Protein AF-A0A1L9VKE7-F1 (afdb_monomer_lite)

pLDDT: mean 91.65, std 8.26, range [43.12, 98.62]

Secondary structure (DSSP, 8-state):
-BHHHHHHHHHHTSPPPPP--S--TT-SSEEE-SSTT-S---TTB-EEEEE--HHHHHHSEEEE--SB-TT--B-TT-HHHHHHHHHHTT-S-GGGEEEEEEETTEEEEEEEEE-GGGSGGGT--S--EEEEESSSGGGTT-S----GGG-TTEESPPPPP----

InterPro domains:
  IPR045564 Protein of unknown function DUF5910 [PF19287] (24-157)

Sequence (165 aa):
MNSAQAKEWKSAGTVVPGKKIGQRQLGEGQYTTPGIGQWPGPMDRQFCAISANANAWNQAEKAWIPAADTSGNKLWENPINMDMYIKKLGFKDPEKVARMSVIKGMEDTLQMVIPDAFTKKGGGNLDLKFECHPNVEDFNGNTPEVDYYSWKGVKGEPIHPNTDC

Radius of gyration: 15.5 Å; chains: 1; bounding box: 42×32×39 Å

Foldseek 3Di:
DAPVLVVVCVVVQFRAWDDDDAQAFLDTADKDFLAWPLDDDDPRDKTKDKAWDPVLVLPFAEEEDDCADPVRHGQTSDPVRVVVVVVVLVDDDSLRYWYKAADVVQLQTIMIGDHNCCIVVVVRDGRMHMDIDPDSCVCVCVRDRHDPVPRPNYTDDDRHRDPPD

Organism: NCBI:txid1160497

Structure (mmCIF, N/CA/C/O backbone):
data_AF-A0A1L9VKE7-F1
#
_entry.id   AF-A0A1L9VKE7-F1
#
loop_
_atom_site.group_PDB
_atom_site.id
_atom_site.type_symbol
_atom_site.label_atom_id
_atom_site.label_alt_id
_atom_site.label_comp_id
_atom_site.label_asym_id
_atom_site.label_entity_id
_atom_site.label_seq_id
_atom_site.pdbx_PDB_ins_code
_atom_site.Cartn_x
_atom_site.Cartn_y
_atom_site.Cartn_z
_atom_site.occupancy
_atom_site.B_iso_or_equiv
_atom_site.auth_seq_id
_atom_site.auth_comp_id
_atom_site.auth_asym_id
_atom_site.auth_atom_id
_atom_site.pdbx_PDB_model_num
ATOM 1 N N . MET A 1 1 ? 5.469 3.761 -11.943 1.00 84.50 1 MET A N 1
ATOM 2 C CA . MET A 1 1 ? 6.454 4.484 -11.093 1.00 84.50 1 MET A CA 1
ATOM 3 C C . MET A 1 1 ? 7.424 5.257 -11.985 1.00 84.50 1 MET A C 1
ATOM 5 O O . MET A 1 1 ? 7.610 4.801 -13.096 1.00 84.50 1 MET A O 1
ATOM 9 N N . ASN A 1 2 ? 8.035 6.380 -11.582 1.00 86.25 2 ASN A N 1
ATOM 10 C CA . ASN A 1 2 ? 9.053 7.050 -12.421 1.00 86.25 2 ASN A CA 1
ATOM 11 C C . ASN A 1 2 ? 10.437 6.375 -12.330 1.00 86.25 2 ASN A C 1
ATOM 13 O O . ASN A 1 2 ? 10.709 5.598 -11.408 1.00 86.25 2 ASN A O 1
ATOM 17 N N . SER A 1 3 ? 11.329 6.686 -13.273 1.00 87.75 3 SER A N 1
ATOM 18 C CA . SER A 1 3 ? 12.651 6.050 -13.354 1.00 87.75 3 SER A CA 1
ATOM 19 C C . SER A 1 3 ? 13.565 6.387 -12.170 1.00 87.75 3 SER A C 1
ATOM 21 O O . SER A 1 3 ? 14.391 5.565 -11.770 1.00 87.75 3 SER A O 1
ATOM 23 N N . ALA A 1 4 ? 13.426 7.576 -11.578 1.00 89.25 4 ALA A N 1
ATOM 24 C CA . ALA A 1 4 ? 14.217 7.979 -10.415 1.00 89.25 4 ALA A CA 1
ATOM 25 C C . ALA A 1 4 ? 13.901 7.114 -9.184 1.00 89.25 4 ALA A C 1
ATOM 27 O O . ALA A 1 4 ? 14.810 6.582 -8.552 1.00 89.25 4 ALA A O 1
ATOM 28 N N . GLN A 1 5 ? 12.618 6.897 -8.893 1.00 88.38 5 GLN A N 1
ATOM 29 C CA . GLN A 1 5 ? 12.186 6.061 -7.776 1.00 88.38 5 GLN A CA 1
ATOM 30 C C . GLN A 1 5 ? 12.568 4.585 -7.986 1.00 88.38 5 GLN A C 1
ATOM 32 O O . GLN A 1 5 ? 12.994 3.922 -7.043 1.00 88.38 5 GLN A O 1
ATOM 37 N N . ALA A 1 6 ? 12.530 4.082 -9.227 1.00 90.31 6 ALA A N 1
ATOM 38 C CA . ALA A 1 6 ? 13.033 2.741 -9.544 1.00 90.31 6 ALA A CA 1
ATOM 39 C C . ALA A 1 6 ? 14.530 2.587 -9.223 1.00 90.31 6 ALA A C 1
ATOM 41 O O . ALA A 1 6 ? 14.956 1.560 -8.695 1.00 90.31 6 ALA A O 1
ATOM 42 N N . LYS A 1 7 ? 15.340 3.613 -9.519 1.00 92.31 7 LYS A N 1
ATOM 43 C CA . LYS A 1 7 ? 16.771 3.633 -9.175 1.00 92.31 7 LYS A CA 1
ATOM 44 C C . LYS A 1 7 ? 16.993 3.680 -7.663 1.00 92.31 7 LYS A C 1
ATOM 46 O O . LYS A 1 7 ? 17.899 3.009 -7.177 1.00 92.31 7 LYS A O 1
ATOM 51 N N . GLU A 1 8 ? 16.162 4.419 -6.926 1.00 92.88 8 GLU A N 1
ATOM 52 C CA . GLU A 1 8 ? 16.200 4.441 -5.457 1.00 92.88 8 GLU A CA 1
ATOM 53 C C . GLU A 1 8 ? 15.961 3.032 -4.877 1.00 92.88 8 GLU A C 1
ATOM 55 O O . GLU A 1 8 ? 16.736 2.588 -4.029 1.00 92.88 8 GLU A O 1
ATOM 60 N N . TRP A 1 9 ? 14.968 2.288 -5.383 1.00 93.94 9 TRP A N 1
ATOM 61 C CA . TRP A 1 9 ? 14.714 0.898 -4.968 1.00 93.94 9 TRP A CA 1
ATOM 62 C C . TRP A 1 9 ? 15.889 -0.030 -5.297 1.00 93.94 9 TRP A C 1
ATOM 64 O O . TRP A 1 9 ? 16.330 -0.794 -4.439 1.00 93.94 9 TRP A O 1
ATOM 74 N N . LYS A 1 10 ? 16.447 0.072 -6.515 1.00 93.69 10 LYS A N 1
ATOM 75 C CA . LYS A 1 10 ? 17.638 -0.691 -6.944 1.00 93.69 10 LYS A CA 1
ATOM 76 C C . LYS A 1 10 ? 18.838 -0.446 -6.032 1.00 93.69 10 LYS A C 1
ATOM 78 O O . LYS A 1 10 ? 19.473 -1.404 -5.613 1.00 93.69 10 LYS A O 1
ATOM 83 N N . SER A 1 11 ? 19.102 0.810 -5.679 1.00 93.69 11 SER A N 1
ATOM 84 C CA . SER A 1 11 ? 20.188 1.177 -4.763 1.00 93.69 11 SER A CA 1
ATOM 85 C C . SER A 1 11 ? 19.969 0.631 -3.345 1.00 93.69 11 SER A C 1
ATOM 87 O O . SER A 1 11 ? 20.901 0.150 -2.707 1.00 93.69 11 SER A O 1
ATOM 89 N N . ALA A 1 12 ? 18.725 0.652 -2.857 1.00 92.31 12 ALA A N 1
ATOM 90 C CA . ALA A 1 12 ? 18.379 0.142 -1.532 1.00 92.31 12 ALA A CA 1
ATOM 91 C C . ALA A 1 12 ? 18.285 -1.394 -1.455 1.00 92.31 12 ALA A C 1
ATOM 93 O O . ALA A 1 12 ? 18.259 -1.948 -0.354 1.00 92.31 12 ALA A O 1
ATOM 94 N N . GLY A 1 13 ? 18.176 -2.081 -2.597 1.00 93.12 13 GLY A N 1
ATOM 95 C CA . GLY A 1 13 ? 17.945 -3.526 -2.675 1.00 93.12 13 GLY A CA 1
ATOM 96 C C . GLY A 1 13 ? 16.571 -3.973 -2.155 1.00 93.12 13 GLY A C 1
ATOM 97 O O . GLY A 1 13 ? 16.356 -5.160 -1.936 1.00 93.12 13 GLY A O 1
ATOM 98 N N . THR A 1 14 ? 15.645 -3.041 -1.917 1.00 93.81 14 THR A N 1
ATOM 99 C CA . THR A 1 14 ? 14.281 -3.308 -1.437 1.00 93.81 14 THR A CA 1
ATOM 100 C C . THR A 1 14 ? 13.360 -2.130 -1.766 1.00 93.81 14 THR A C 1
ATOM 102 O O . THR A 1 14 ? 13.819 -1.049 -2.144 1.00 93.81 14 THR A O 1
ATOM 105 N N . VAL A 1 15 ? 12.053 -2.331 -1.606 1.00 92.44 15 VAL A N 1
ATOM 106 C CA . VAL A 1 15 ? 11.048 -1.269 -1.706 1.00 92.44 15 VAL A CA 1
ATOM 107 C C . VAL A 1 15 ? 11.294 -0.234 -0.604 1.00 92.44 15 VAL A C 1
ATOM 109 O O . VAL A 1 15 ? 11.313 -0.563 0.584 1.00 92.44 15 VAL A O 1
ATOM 112 N N . VAL A 1 16 ? 11.481 1.029 -0.990 1.00 90.69 16 VAL A N 1
ATOM 113 C CA . VAL A 1 16 ? 11.674 2.143 -0.042 1.00 90.69 16 VAL A CA 1
ATOM 114 C C . VAL A 1 16 ? 10.353 2.873 0.220 1.00 90.69 16 VAL A C 1
ATOM 116 O O . VAL A 1 16 ? 9.438 2.750 -0.594 1.00 90.69 16 VAL A O 1
ATOM 119 N N . PRO A 1 17 ? 10.234 3.649 1.312 1.00 85.62 17 PRO A N 1
ATOM 120 C CA . PRO A 1 17 ? 9.075 4.500 1.577 1.00 85.62 17 PRO A CA 1
ATOM 121 C C . PRO A 1 17 ? 8.640 5.381 0.402 1.00 85.62 17 PRO A C 1
ATOM 123 O O . PRO A 1 17 ? 9.462 5.805 -0.416 1.00 85.62 17 PRO A O 1
ATOM 126 N N . GLY A 1 18 ? 7.343 5.667 0.325 1.00 77.38 18 GLY A N 1
ATOM 127 C CA . GLY A 1 18 ? 6.787 6.585 -0.666 1.00 77.38 18 GLY A CA 1
ATOM 128 C C . GLY A 1 18 ? 7.320 8.008 -0.486 1.00 77.38 18 GLY A C 1
ATOM 129 O O . GLY A 1 18 ? 7.573 8.461 0.629 1.00 77.38 18 GLY A O 1
ATOM 130 N N . LYS A 1 19 ? 7.468 8.767 -1.582 1.00 75.44 19 LYS A N 1
ATOM 131 C CA . LYS A 1 19 ? 7.679 10.221 -1.460 1.00 75.44 19 LYS A CA 1
ATOM 132 C C . LYS A 1 19 ? 6.419 10.836 -0.860 1.00 75.44 19 LYS A C 1
ATOM 134 O O . LYS A 1 19 ? 5.359 10.649 -1.442 1.00 75.44 19 LYS A O 1
ATOM 139 N N . LYS A 1 20 ? 6.522 11.584 0.236 1.00 70.38 20 LYS A N 1
ATOM 140 C CA . LYS A 1 20 ? 5.379 12.290 0.835 1.00 70.38 20 LYS A CA 1
ATOM 141 C C . LYS A 1 20 ? 5.001 13.473 -0.054 1.00 70.38 20 LYS A C 1
ATOM 143 O O . LYS A 1 20 ? 5.703 14.482 -0.065 1.00 70.38 20 LYS A O 1
ATOM 148 N N . ILE A 1 21 ? 3.958 13.321 -0.866 1.00 59.53 21 ILE A N 1
ATOM 149 C CA . ILE A 1 21 ? 3.490 14.360 -1.794 1.00 59.53 21 ILE A CA 1
ATOM 150 C C . ILE A 1 21 ? 2.002 14.573 -1.540 1.00 59.53 21 ILE A C 1
ATOM 152 O O . ILE A 1 21 ? 1.185 13.774 -1.994 1.00 59.53 21 ILE A O 1
ATOM 156 N N . GLY A 1 22 ? 1.675 15.664 -0.841 1.00 61.28 22 GLY A N 1
ATOM 157 C CA . GLY A 1 22 ? 0.299 16.091 -0.586 1.00 61.28 22 GLY A CA 1
ATOM 158 C C . GLY A 1 22 ? -0.553 15.063 0.164 1.00 61.28 22 GLY A C 1
ATOM 159 O O . GLY A 1 22 ? -0.050 14.101 0.736 1.00 61.28 22 GLY A O 1
ATOM 160 N N . GLN A 1 23 ? -1.868 15.280 0.166 1.00 66.81 23 GLN A N 1
ATOM 161 C CA . GLN A 1 23 ? -2.810 14.293 0.685 1.00 66.81 23 GLN A CA 1
ATOM 162 C C . GLN A 1 23 ? -3.079 13.233 -0.378 1.00 66.81 23 GLN A C 1
ATOM 164 O O . GLN A 1 23 ? -3.560 13.538 -1.467 1.00 66.81 23 GLN A O 1
ATOM 169 N N . ARG A 1 24 ? -2.761 11.981 -0.052 1.00 86.62 24 ARG A N 1
ATOM 170 C CA . ARG A 1 24 ? -3.035 10.824 -0.905 1.00 86.62 24 ARG A CA 1
ATOM 171 C C . ARG A 1 24 ? -4.304 10.115 -0.467 1.00 86.62 24 ARG A C 1
ATOM 173 O O . ARG A 1 24 ? -4.629 10.103 0.721 1.00 86.62 24 ARG A O 1
ATOM 180 N N . GLN A 1 25 ? -4.985 9.483 -1.421 1.00 94.12 25 GLN A N 1
ATOM 181 C CA . GLN A 1 25 ? -6.299 8.876 -1.212 1.00 94.12 25 GLN A CA 1
ATOM 182 C C . GLN A 1 25 ? -6.345 7.940 0.002 1.00 94.12 25 GLN A C 1
ATOM 184 O O . GLN A 1 25 ? -7.239 8.079 0.831 1.00 94.12 25 GLN A O 1
ATOM 189 N N . LEU A 1 26 ? -5.368 7.040 0.138 1.00 95.69 26 LEU A N 1
ATOM 190 C CA . LEU A 1 26 ? -5.299 6.021 1.191 1.00 95.69 26 LEU A CA 1
ATOM 191 C C . LEU A 1 26 ? -4.169 6.284 2.207 1.00 95.69 26 LEU A C 1
ATOM 193 O O . LEU A 1 26 ? -3.834 5.419 3.014 1.00 95.69 26 LEU A O 1
ATOM 197 N N . GLY A 1 27 ? -3.594 7.490 2.203 1.00 93.31 27 GLY A N 1
ATOM 198 C CA . GLY A 1 27 ? -2.475 7.872 3.067 1.00 93.31 27 GLY A CA 1
ATOM 199 C C . GLY A 1 27 ? -1.094 7.553 2.488 1.00 93.31 27 GLY A C 1
ATOM 200 O O . GLY A 1 27 ? -0.935 7.346 1.283 1.00 93.31 27 GLY A O 1
ATOM 201 N N . GLU A 1 28 ? -0.079 7.584 3.349 1.00 91.56 28 GLU A N 1
ATOM 202 C CA . GLU A 1 28 ? 1.326 7.443 2.956 1.00 91.56 28 GLU A CA 1
ATOM 203 C C . GLU A 1 28 ? 1.733 5.986 2.726 1.00 91.56 28 GLU A C 1
ATOM 205 O O . GLU A 1 28 ? 1.290 5.075 3.425 1.00 91.56 28 GLU A O 1
ATOM 210 N N . GLY A 1 29 ? 2.609 5.779 1.745 1.00 91.88 29 GLY A N 1
ATOM 211 C CA . GLY A 1 29 ? 3.089 4.457 1.367 1.00 91.88 29 GLY A CA 1
ATOM 212 C C . GLY A 1 29 ? 3.345 4.305 -0.126 1.00 91.88 29 GLY A C 1
ATOM 213 O O . GLY A 1 29 ? 3.323 5.275 -0.897 1.00 91.88 29 GLY A O 1
ATOM 214 N N . GLN A 1 30 ? 3.586 3.059 -0.526 1.00 92.75 30 GLN A N 1
ATOM 215 C CA . GLN A 1 30 ? 3.748 2.658 -1.916 1.00 92.75 30 GLN A CA 1
ATOM 216 C C . GLN A 1 30 ? 2.431 2.164 -2.490 1.00 92.75 30 GLN A C 1
ATOM 218 O O . GLN A 1 30 ? 1.846 1.204 -1.999 1.00 92.75 30 GLN A O 1
ATOM 223 N N . TYR A 1 31 ? 1.981 2.840 -3.538 1.00 93.56 31 TYR A N 1
ATOM 224 C CA . TYR A 1 31 ? 0.731 2.538 -4.210 1.00 93.56 31 TYR A CA 1
ATOM 225 C C . TYR A 1 31 ? 0.947 1.487 -5.295 1.00 93.56 31 TYR A C 1
ATOM 227 O O . TYR A 1 31 ? 1.908 1.553 -6.062 1.00 93.56 31 TYR A O 1
ATOM 235 N N . THR A 1 32 ? 0.037 0.525 -5.342 1.00 94.44 32 THR A N 1
ATOM 236 C CA . THR A 1 32 ? 0.050 -0.623 -6.249 1.00 94.44 32 THR A CA 1
ATOM 237 C C . THR A 1 32 ? -1.347 -0.866 -6.799 1.00 94.44 32 THR A C 1
ATOM 239 O O . THR A 1 32 ? -2.330 -0.431 -6.201 1.00 94.44 32 THR A O 1
ATOM 242 N N . THR A 1 33 ? -1.421 -1.564 -7.924 1.00 95.81 33 THR A N 1
ATOM 243 C CA . THR A 1 33 ? -2.652 -2.117 -8.501 1.00 95.81 33 THR A CA 1
ATOM 244 C C . THR A 1 33 ? -2.543 -3.646 -8.515 1.00 95.81 33 THR A C 1
ATOM 246 O O . THR A 1 33 ? -1.424 -4.159 -8.383 1.00 95.81 33 THR A O 1
ATOM 249 N N . PRO A 1 34 ? -3.656 -4.395 -8.629 1.00 95.25 34 PRO A N 1
ATOM 250 C CA . PRO A 1 34 ? -3.626 -5.857 -8.716 1.00 95.25 34 PRO A CA 1
ATOM 251 C C . PRO A 1 34 ? -2.707 -6.401 -9.812 1.00 95.25 34 PRO A C 1
ATOM 253 O O . PRO A 1 34 ? -2.001 -7.385 -9.598 1.00 95.25 34 PRO A O 1
ATOM 256 N N . GLY A 1 35 ? -2.714 -5.755 -10.974 1.00 93.44 35 GLY A N 1
ATOM 257 C CA . GLY A 1 35 ? -1.956 -6.115 -12.162 1.00 93.44 35 GLY A CA 1
ATOM 258 C C . GLY A 1 35 ? -1.002 -5.012 -12.611 1.00 93.44 35 GLY A C 1
ATOM 259 O O . GLY A 1 35 ? -1.135 -3.831 -12.268 1.00 93.44 35 GLY A O 1
ATOM 260 N N . ILE A 1 36 ? -0.015 -5.404 -13.412 1.00 91.94 36 ILE A N 1
ATOM 261 C CA . ILE A 1 36 ? 1.002 -4.495 -13.937 1.00 91.94 36 ILE A CA 1
ATOM 262 C C . ILE A 1 36 ? 0.389 -3.572 -14.990 1.00 91.94 36 ILE A C 1
ATOM 264 O O . ILE A 1 36 ? -0.308 -4.013 -15.895 1.00 91.94 36 ILE A O 1
ATOM 268 N N . GLY A 1 37 ? 0.691 -2.277 -14.890 1.00 89.00 37 GLY A N 1
ATOM 269 C CA . GLY A 1 37 ? 0.312 -1.291 -15.904 1.00 89.00 37 GLY A CA 1
ATOM 270 C C . GLY A 1 37 ? -1.148 -0.843 -15.872 1.00 89.00 37 GLY A C 1
ATOM 271 O O . GLY A 1 37 ? -1.529 -0.031 -16.707 1.00 89.00 37 GLY A O 1
ATOM 272 N N . GLN A 1 38 ? -1.928 -1.290 -14.883 1.00 90.75 38 GLN A N 1
ATOM 273 C CA . GLN A 1 38 ? -3.324 -0.877 -14.702 1.00 90.75 38 GLN A CA 1
ATOM 274 C C . GLN A 1 38 ? -3.469 0.601 -14.302 1.00 90.75 38 GLN A C 1
ATOM 276 O O . GLN A 1 38 ? -4.488 1.216 -14.586 1.00 90.75 38 GLN A O 1
ATOM 281 N N . TRP A 1 39 ? -2.443 1.205 -13.687 1.00 87.25 39 TRP A N 1
ATOM 282 C CA . TRP A 1 39 ? -2.433 2.643 -13.400 1.00 87.25 39 TRP A CA 1
ATOM 283 C C . TRP A 1 39 ? -1.583 3.407 -14.426 1.00 87.25 39 TRP A C 1
ATOM 285 O O . TRP A 1 39 ? -0.371 3.162 -14.519 1.00 87.25 39 TRP A O 1
ATOM 295 N N . PRO A 1 40 ? -2.164 4.391 -15.142 1.00 84.69 40 PRO A N 1
ATOM 296 C CA . PRO A 1 40 ? -1.409 5.367 -15.916 1.00 84.69 40 PRO A CA 1
ATOM 297 C C . PRO A 1 40 ? -0.219 5.960 -15.147 1.00 84.69 40 PRO A C 1
ATOM 299 O O . PRO A 1 40 ? -0.340 6.439 -14.021 1.00 84.69 40 PRO A O 1
ATOM 302 N N . GLY A 1 41 ? 0.951 5.950 -15.784 1.00 81.56 41 GLY A N 1
ATOM 303 C CA . GLY A 1 41 ? 2.185 6.516 -15.240 1.00 81.56 41 GLY A CA 1
ATOM 304 C C . GLY A 1 41 ? 2.804 7.573 -16.159 1.00 81.56 41 GLY A C 1
ATOM 305 O O . GLY A 1 41 ? 2.384 7.697 -17.312 1.00 81.56 41 GLY A O 1
ATOM 306 N N . PRO A 1 42 ? 3.836 8.295 -15.680 1.00 82.69 42 PRO A N 1
ATOM 307 C CA . PRO A 1 42 ? 4.546 9.306 -16.467 1.00 82.69 42 PRO A CA 1
ATOM 308 C C . PRO A 1 42 ? 5.234 8.705 -17.705 1.00 82.69 42 PRO A C 1
ATOM 310 O O . PRO A 1 42 ? 5.347 7.488 -17.833 1.00 82.69 42 PRO A O 1
ATOM 313 N N . MET A 1 43 ? 5.724 9.554 -18.614 1.00 82.19 43 MET A N 1
ATOM 314 C CA . MET A 1 43 ? 6.421 9.095 -19.827 1.00 82.19 43 MET A CA 1
ATOM 315 C C . MET A 1 43 ? 7.684 8.276 -19.523 1.00 82.19 43 MET A C 1
ATOM 317 O O . MET A 1 43 ? 7.970 7.317 -20.226 1.00 82.19 43 MET A O 1
ATOM 321 N N . ASP A 1 44 ? 8.415 8.605 -18.454 1.00 86.94 44 ASP A N 1
ATOM 322 C CA . ASP A 1 44 ? 9.634 7.905 -18.025 1.00 86.94 44 ASP A CA 1
ATOM 323 C C . ASP A 1 44 ? 9.347 6.706 -17.102 1.00 86.94 44 ASP A C 1
ATOM 325 O O . ASP A 1 44 ? 10.194 6.313 -16.286 1.00 86.94 44 ASP A O 1
ATOM 329 N N . ARG A 1 45 ? 8.124 6.166 -17.154 1.00 89.50 45 ARG A N 1
ATOM 330 C CA . ARG A 1 45 ? 7.684 5.159 -16.195 1.00 89.50 45 ARG A CA 1
ATOM 331 C C . ARG A 1 45 ? 8.483 3.863 -16.286 1.00 89.50 45 ARG A C 1
ATOM 333 O O . ARG A 1 45 ? 8.990 3.459 -17.324 1.00 89.50 45 ARG A O 1
ATOM 340 N N . GLN A 1 46 ? 8.547 3.203 -15.144 1.00 92.38 46 GLN A N 1
ATOM 341 C CA . GLN A 1 46 ? 8.903 1.808 -14.980 1.00 92.38 46 GLN A CA 1
ATOM 342 C C . GLN A 1 46 ? 7.672 1.080 -14.438 1.00 92.38 46 GLN A C 1
ATOM 344 O O . GLN A 1 46 ? 6.953 1.604 -13.566 1.00 92.38 46 GLN A O 1
ATOM 349 N N . PHE A 1 47 ? 7.451 -0.116 -14.963 1.00 92.88 47 PHE A N 1
ATOM 350 C CA . PHE A 1 47 ? 6.473 -1.077 -14.487 1.00 92.88 47 PHE A CA 1
ATOM 351 C C . PHE A 1 47 ? 7.158 -1.973 -13.475 1.00 92.88 47 PHE A C 1
ATOM 353 O O . PHE A 1 47 ? 8.212 -2.525 -13.773 1.00 92.88 47 PHE A O 1
ATOM 360 N N . CYS A 1 48 ? 6.598 -2.077 -12.274 1.00 92.56 48 CYS A N 1
ATOM 361 C CA . CYS A 1 48 ? 7.225 -2.841 -11.209 1.00 92.56 48 CYS A CA 1
ATOM 362 C C . CYS A 1 48 ? 6.238 -3.783 -10.548 1.00 92.56 48 CYS A C 1
ATOM 364 O O . CYS A 1 48 ? 5.151 -3.361 -10.158 1.00 92.56 48 CYS A O 1
ATOM 366 N N . ALA A 1 49 ? 6.663 -5.027 -10.377 1.00 94.38 49 ALA A N 1
ATOM 367 C CA . ALA A 1 49 ? 6.009 -5.993 -9.516 1.00 94.38 49 ALA A CA 1
ATOM 368 C C . ALA A 1 49 ? 6.679 -5.977 -8.145 1.00 94.38 49 ALA A C 1
ATOM 370 O O . ALA A 1 49 ? 7.902 -5.859 -8.049 1.00 94.38 49 ALA A O 1
ATOM 371 N N . ILE A 1 50 ? 5.880 -6.101 -7.087 1.00 95.00 50 ILE A N 1
ATOM 372 C CA . ILE A 1 50 ? 6.364 -6.235 -5.714 1.00 95.00 50 ILE A CA 1
ATOM 373 C C . ILE A 1 50 ? 5.965 -7.619 -5.223 1.00 95.00 50 ILE A C 1
ATOM 375 O O . ILE A 1 50 ? 4.801 -8.000 -5.304 1.00 95.00 50 ILE A O 1
ATOM 379 N N . SER A 1 51 ? 6.926 -8.348 -4.671 1.00 95.00 51 SER A N 1
ATOM 380 C CA . SER A 1 51 ? 6.678 -9.612 -3.982 1.00 95.00 51 SER A CA 1
ATOM 381 C C . SER A 1 51 ? 7.057 -9.480 -2.513 1.00 95.00 51 SER A C 1
ATOM 383 O O . SER A 1 51 ? 7.998 -8.760 -2.177 1.00 95.00 51 SER A O 1
ATOM 385 N N . ALA A 1 52 ? 6.359 -10.205 -1.650 1.00 95.94 52 ALA A N 1
ATOM 386 C CA . ALA A 1 52 ? 6.616 -10.251 -0.217 1.00 95.94 52 ALA A CA 1
ATOM 387 C C . ALA A 1 52 ? 6.747 -11.705 0.250 1.00 95.94 52 ALA A C 1
ATOM 389 O O . ALA A 1 52 ? 6.293 -12.636 -0.420 1.00 95.94 52 ALA A O 1
ATOM 390 N N . ASN A 1 53 ? 7.309 -11.906 1.438 1.00 96.12 53 ASN A N 1
ATOM 391 C CA . ASN A 1 53 ? 7.209 -13.175 2.139 1.00 96.12 53 ASN A CA 1
ATOM 392 C C . ASN A 1 53 ? 5.730 -13.512 2.391 1.00 96.12 53 ASN A C 1
ATOM 394 O O . ASN A 1 53 ? 5.041 -12.792 3.114 1.00 96.12 53 ASN A O 1
ATOM 398 N N . ALA A 1 54 ? 5.250 -14.620 1.824 1.00 94.06 54 ALA A N 1
ATOM 399 C CA . ALA A 1 54 ? 3.836 -14.988 1.877 1.00 94.06 54 ALA A CA 1
ATOM 400 C C . ALA A 1 54 ? 3.306 -15.161 3.311 1.00 94.06 54 ALA A C 1
ATOM 402 O O . ALA A 1 54 ? 2.197 -14.727 3.610 1.00 94.06 54 ALA A O 1
ATOM 403 N N . ASN A 1 55 ? 4.096 -15.742 4.221 1.00 94.62 55 ASN A N 1
ATOM 404 C CA . ASN A 1 55 ? 3.675 -15.939 5.611 1.00 94.62 55 ASN A CA 1
ATOM 405 C C . ASN A 1 55 ? 3.537 -14.603 6.347 1.00 94.62 55 ASN A C 1
ATOM 407 O O . ASN A 1 55 ? 2.528 -14.376 7.013 1.00 94.62 55 ASN A O 1
ATOM 411 N N . ALA A 1 56 ? 4.516 -13.709 6.187 1.00 95.25 56 ALA A N 1
ATOM 412 C CA . ALA A 1 56 ? 4.461 -12.372 6.768 1.00 95.25 56 ALA A CA 1
ATOM 413 C C . ALA A 1 56 ? 3.310 -11.552 6.165 1.00 95.25 56 ALA A C 1
ATOM 415 O O . ALA A 1 56 ? 2.556 -10.914 6.896 1.00 95.25 56 ALA A O 1
ATOM 416 N N . TRP A 1 57 ? 3.111 -11.627 4.843 1.00 95.69 57 TRP A N 1
ATOM 417 C CA . TRP A 1 57 ? 2.005 -10.949 4.173 1.00 95.69 57 TRP A CA 1
ATOM 418 C C . TRP A 1 57 ? 0.649 -11.457 4.652 1.00 95.69 57 TRP A C 1
ATOM 420 O O . TRP A 1 57 ? -0.221 -10.649 4.952 1.00 95.69 57 TRP A O 1
ATOM 430 N N . ASN A 1 58 ? 0.463 -12.768 4.803 1.00 94.88 58 ASN A N 1
ATOM 431 C CA . ASN A 1 58 ? -0.791 -13.346 5.293 1.00 94.88 58 ASN A CA 1
ATOM 432 C C . ASN A 1 58 ? -1.143 -12.896 6.719 1.00 94.88 58 ASN A C 1
ATOM 434 O O . ASN A 1 58 ? -2.321 -12.834 7.057 1.00 94.88 58 ASN A O 1
ATOM 438 N N . GLN A 1 59 ? -0.144 -12.559 7.536 1.00 95.00 59 GLN A N 1
ATOM 439 C CA . GLN A 1 59 ? -0.333 -12.043 8.895 1.00 95.00 59 GLN A CA 1
ATOM 440 C C . GLN A 1 59 ? -0.484 -10.518 8.953 1.00 95.00 59 GLN A C 1
ATOM 442 O O . GLN A 1 59 ? -0.999 -9.999 9.941 1.00 95.00 59 GLN A O 1
ATOM 447 N N . ALA A 1 60 ? -0.034 -9.798 7.924 1.00 96.44 60 ALA A N 1
ATOM 448 C CA . ALA A 1 60 ? -0.124 -8.347 7.874 1.00 96.44 60 ALA A CA 1
ATOM 449 C C . ALA A 1 60 ? -1.586 -7.880 7.902 1.00 96.44 60 ALA A C 1
ATOM 451 O O . ALA A 1 60 ? -2.444 -8.440 7.210 1.00 96.44 60 ALA A O 1
ATOM 452 N N . GLU A 1 61 ? -1.854 -6.826 8.669 1.00 97.88 61 GLU A N 1
ATOM 453 C CA . GLU A 1 61 ? -3.181 -6.227 8.780 1.00 97.88 61 GLU A CA 1
ATOM 454 C C . GLU A 1 61 ? -3.564 -5.527 7.470 1.00 97.88 61 GLU A C 1
ATOM 456 O O . GLU A 1 61 ? -2.761 -4.807 6.869 1.00 97.88 61 GLU A O 1
ATOM 461 N N . LYS A 1 62 ? -4.799 -5.757 7.012 1.00 98.38 62 LYS A N 1
ATOM 462 C CA . LYS A 1 62 ? -5.321 -5.217 5.751 1.00 98.38 62 LYS A CA 1
ATOM 463 C C . LYS A 1 62 ? -6.751 -4.734 5.929 1.00 98.38 62 LYS A C 1
ATOM 465 O O . LYS A 1 62 ? -7.540 -5.388 6.613 1.00 98.38 62 LYS A O 1
ATOM 470 N N . ALA A 1 63 ? -7.094 -3.626 5.286 1.00 98.62 63 ALA A N 1
ATOM 471 C CA . ALA A 1 63 ? -8.428 -3.050 5.357 1.00 98.62 63 ALA A CA 1
ATOM 472 C C . ALA A 1 63 ? -8.924 -2.554 3.999 1.00 98.62 63 ALA A C 1
ATOM 474 O O . ALA A 1 63 ? -8.168 -1.936 3.249 1.00 98.62 63 ALA A O 1
ATOM 475 N N . TRP A 1 64 ? -10.212 -2.747 3.734 1.00 98.50 64 TRP A N 1
ATOM 476 C CA . TRP A 1 64 ? -10.940 -2.003 2.712 1.00 98.50 64 TRP A CA 1
ATOM 477 C C . TRP A 1 64 ? -11.341 -0.634 3.257 1.00 98.50 64 TRP A C 1
ATOM 479 O O . TRP A 1 64 ? -11.921 -0.541 4.339 1.00 98.50 64 TRP A O 1
ATOM 489 N N . ILE A 1 65 ? -11.012 0.433 2.527 1.00 98.38 65 ILE A N 1
ATOM 490 C CA . ILE A 1 65 ? -11.295 1.818 2.921 1.00 98.38 65 ILE A CA 1
ATOM 491 C C . ILE A 1 65 ? -12.275 2.440 1.915 1.00 98.38 65 ILE A C 1
ATOM 493 O O . ILE A 1 65 ? -11.864 2.750 0.789 1.00 98.38 65 ILE A O 1
ATOM 497 N N . PRO A 1 66 ? -13.551 2.656 2.283 1.00 97.69 66 PRO A N 1
ATOM 498 C CA . PRO A 1 66 ? -14.518 3.317 1.410 1.00 97.69 66 PRO A CA 1
ATOM 499 C C . PRO A 1 66 ? -14.252 4.823 1.314 1.00 97.69 66 PRO A C 1
ATOM 501 O O . PRO A 1 66 ? -13.496 5.385 2.105 1.00 97.69 66 PRO A O 1
ATOM 504 N N . ALA A 1 67 ? -14.886 5.498 0.351 1.00 97.25 67 ALA A N 1
ATOM 505 C CA . ALA A 1 67 ? -14.758 6.950 0.193 1.00 97.25 67 ALA A CA 1
ATOM 506 C C . ALA A 1 67 ? -15.277 7.726 1.413 1.00 97.25 67 ALA A C 1
ATOM 508 O O . ALA A 1 67 ? -14.694 8.745 1.800 1.00 97.25 67 ALA A O 1
ATOM 509 N N . ALA A 1 68 ? -16.341 7.217 2.035 1.00 97.25 68 ALA A N 1
ATOM 510 C CA . ALA A 1 68 ? -16.924 7.717 3.269 1.00 97.25 68 ALA A CA 1
ATOM 511 C C . ALA A 1 68 ? -17.356 6.553 4.175 1.00 97.25 68 ALA A C 1
ATOM 513 O O . ALA A 1 68 ? -17.626 5.456 3.685 1.00 97.25 68 ALA A O 1
ATOM 514 N N . ASP A 1 69 ? -17.420 6.782 5.488 1.00 95.69 69 ASP A N 1
ATOM 515 C CA . ASP A 1 69 ? -18.015 5.817 6.418 1.00 95.69 69 ASP A CA 1
ATOM 516 C C . ASP A 1 69 ? -19.556 5.836 6.366 1.00 95.69 69 ASP A C 1
ATOM 518 O O . ASP A 1 69 ? -20.176 6.657 5.688 1.00 95.69 69 ASP A O 1
ATOM 522 N N . THR A 1 70 ? -20.196 4.939 7.121 1.00 92.94 70 THR A N 1
ATOM 523 C CA . THR A 1 70 ? -21.665 4.835 7.210 1.00 92.94 70 THR A CA 1
ATOM 524 C C . THR A 1 70 ? -22.338 6.075 7.805 1.00 92.94 70 THR A C 1
ATOM 526 O O . THR A 1 70 ? -23.555 6.206 7.731 1.00 92.94 70 THR A O 1
ATOM 529 N N . SER A 1 71 ? -21.570 6.976 8.422 1.00 93.75 71 SER A N 1
ATOM 530 C CA . SER A 1 71 ? -22.040 8.260 8.947 1.00 93.75 71 SER A CA 1
ATOM 531 C C . SER A 1 71 ? -21.822 9.409 7.954 1.00 93.75 71 SER A C 1
ATOM 533 O O . SER A 1 71 ? -22.090 10.558 8.292 1.00 93.75 71 SER A O 1
ATOM 535 N N . GLY A 1 72 ? -21.342 9.118 6.741 1.00 94.69 72 GLY A N 1
ATOM 536 C CA . GLY A 1 72 ? -21.062 10.108 5.703 1.00 94.69 72 GLY A CA 1
ATOM 537 C C . GLY A 1 72 ? -19.743 10.860 5.893 1.00 94.69 72 GLY A C 1
ATOM 538 O O . GLY A 1 72 ? -19.478 11.817 5.164 1.00 94.69 72 GLY A O 1
ATOM 539 N N . ASN A 1 73 ? -18.885 10.454 6.835 1.00 96.25 73 ASN A N 1
ATOM 540 C CA . ASN A 1 73 ? -17.589 11.099 7.018 1.00 96.25 73 ASN A CA 1
ATOM 541 C C . ASN A 1 73 ? -16.649 10.692 5.887 1.00 96.25 73 ASN A C 1
ATOM 543 O O . ASN A 1 73 ? -16.309 9.517 5.760 1.00 96.25 73 ASN A O 1
ATOM 547 N N . LYS A 1 74 ? -16.166 11.667 5.110 1.00 97.38 74 LYS A N 1
ATOM 548 C CA . LYS A 1 74 ? -15.133 11.443 4.090 1.00 97.38 74 LYS A CA 1
ATOM 549 C C . LYS A 1 74 ? -13.889 10.807 4.726 1.00 97.38 74 LYS A C 1
ATOM 551 O O . LYS A 1 74 ? -13.328 11.379 5.665 1.00 97.38 74 LYS A O 1
ATO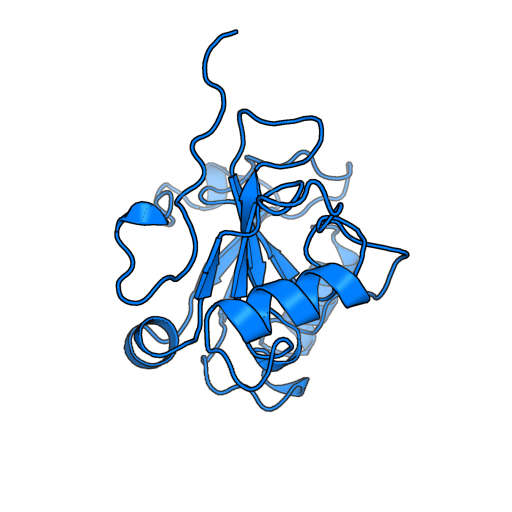M 556 N N . LEU A 1 75 ? -13.460 9.661 4.197 1.00 97.62 75 LEU A N 1
ATOM 557 C CA . LEU A 1 75 ? -12.274 8.923 4.648 1.00 97.62 75 LEU A CA 1
ATOM 558 C C . LEU A 1 75 ? -11.085 9.136 3.714 1.00 97.62 75 LEU A C 1
ATOM 560 O O . LEU A 1 75 ? -9.979 9.414 4.174 1.00 97.62 75 LEU A O 1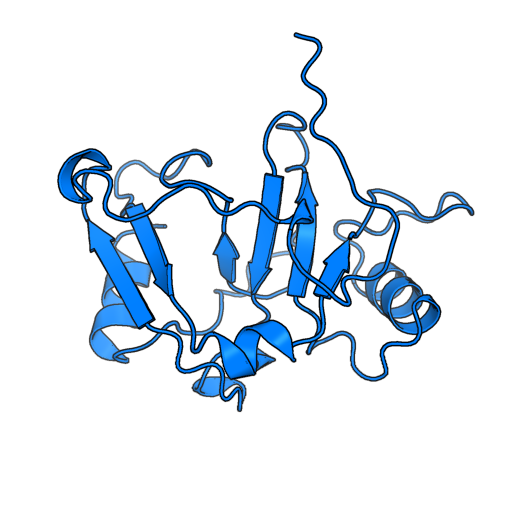
ATOM 564 N N . TRP A 1 76 ? -11.301 9.022 2.401 1.00 96.69 76 TRP A N 1
ATOM 565 C CA . TRP A 1 76 ? -10.234 9.227 1.424 1.00 96.69 76 TRP A CA 1
ATOM 566 C C . TRP A 1 76 ? -9.643 10.626 1.546 1.00 96.69 76 TRP A C 1
ATOM 568 O O . TRP A 1 76 ? -10.377 11.590 1.747 1.00 96.69 76 TRP A O 1
ATOM 578 N N . GLU A 1 77 ? -8.322 10.742 1.411 1.00 95.12 77 GLU A N 1
ATOM 579 C CA . GLU A 1 77 ? -7.586 12.011 1.542 1.00 95.12 77 GLU A CA 1
ATOM 580 C C . GLU A 1 77 ? -7.737 12.666 2.934 1.00 95.12 77 GLU A C 1
ATOM 582 O O . GLU A 1 77 ? -7.233 13.759 3.144 1.00 95.12 77 GLU A O 1
ATOM 587 N N . ASN A 1 78 ? -8.393 12.023 3.908 1.00 95.38 78 ASN A N 1
ATOM 588 C CA . ASN A 1 78 ? -8.573 12.543 5.262 1.00 95.38 78 ASN A CA 1
ATOM 589 C C . ASN A 1 78 ? -7.937 11.583 6.283 1.00 95.38 78 ASN A C 1
ATOM 591 O O . ASN A 1 78 ? -8.612 10.680 6.784 1.00 95.38 78 ASN A O 1
ATOM 595 N N . PRO A 1 79 ? -6.643 11.768 6.615 1.00 94.00 79 PRO A N 1
ATOM 596 C CA . PRO A 1 79 ? -5.913 10.861 7.501 1.00 94.00 79 PRO A CA 1
ATOM 597 C C . PRO A 1 79 ? -6.575 10.677 8.869 1.00 94.00 79 PRO A C 1
ATOM 599 O O . PRO A 1 79 ? -6.625 9.565 9.377 1.00 94.00 79 PRO A O 1
ATOM 602 N N . ILE A 1 80 ? -7.149 11.743 9.438 1.00 95.44 80 ILE A N 1
ATOM 603 C CA . ILE A 1 80 ? -7.785 11.702 10.761 1.00 95.44 80 ILE A CA 1
ATOM 604 C C . ILE A 1 80 ? -9.013 10.784 10.732 1.00 95.44 80 ILE A C 1
ATOM 606 O O . ILE A 1 80 ? -9.132 9.874 11.555 1.00 95.44 80 ILE A O 1
ATOM 610 N N . ASN A 1 81 ? -9.912 10.986 9.767 1.00 97.25 81 ASN A N 1
ATOM 611 C CA . ASN A 1 81 ? -11.111 10.157 9.639 1.00 97.25 81 ASN A CA 1
ATOM 612 C C . ASN A 1 81 ? -10.770 8.714 9.265 1.00 97.25 81 ASN A C 1
ATOM 614 O O . ASN A 1 81 ? -11.371 7.782 9.798 1.00 97.25 81 ASN A O 1
ATOM 618 N N . MET A 1 82 ? -9.783 8.526 8.391 1.00 97.44 82 MET A N 1
ATOM 619 C CA . MET A 1 82 ? -9.313 7.208 7.981 1.00 97.44 82 MET A CA 1
ATOM 620 C C . MET A 1 82 ? -8.722 6.423 9.155 1.00 97.44 82 MET A C 1
ATOM 622 O O . MET A 1 82 ? -9.093 5.271 9.361 1.00 97.44 82 MET A O 1
ATOM 626 N N . ASP A 1 83 ? -7.873 7.044 9.974 1.00 97.38 83 ASP A N 1
ATOM 627 C CA . ASP A 1 83 ? -7.290 6.399 11.150 1.00 97.38 83 ASP A CA 1
ATOM 628 C C . ASP A 1 83 ? -8.359 6.048 12.190 1.00 97.38 83 ASP A C 1
ATOM 630 O O . ASP A 1 83 ? -8.312 4.974 12.795 1.00 97.38 83 ASP A O 1
ATOM 634 N N . MET A 1 84 ? -9.357 6.920 12.384 1.00 97.69 84 MET A N 1
ATOM 635 C CA . MET A 1 84 ? -10.512 6.612 13.233 1.00 97.69 84 MET A CA 1
ATOM 636 C C . MET A 1 84 ? -11.311 5.425 12.691 1.00 97.69 84 MET A C 1
ATOM 638 O O . MET A 1 84 ? -11.683 4.543 13.462 1.00 97.69 84 MET A O 1
ATOM 642 N N . TYR A 1 85 ? -11.559 5.374 11.382 1.00 98.19 85 TYR A N 1
ATOM 643 C CA . TYR A 1 85 ? -12.244 4.255 10.739 1.00 98.19 85 TYR A CA 1
ATOM 644 C C . TYR A 1 85 ? -11.463 2.943 10.901 1.00 98.19 85 TYR A C 1
ATOM 646 O O . TYR A 1 85 ? -12.017 1.951 11.368 1.00 98.19 85 TYR A O 1
ATOM 654 N N . ILE A 1 86 ? -10.157 2.949 10.627 1.00 98.25 86 ILE A N 1
ATOM 655 C CA . ILE A 1 86 ? -9.278 1.782 10.785 1.00 98.25 86 ILE A CA 1
ATOM 656 C C . ILE A 1 86 ? -9.274 1.287 12.243 1.00 98.25 86 ILE A C 1
ATOM 658 O O . ILE A 1 86 ? -9.372 0.083 12.491 1.00 98.25 86 ILE A O 1
ATOM 662 N N . LYS A 1 87 ? -9.258 2.198 13.224 1.00 98.31 87 LYS A N 1
ATOM 663 C CA . LYS A 1 87 ? -9.400 1.846 14.648 1.00 98.31 87 LYS A CA 1
ATOM 664 C C . LYS A 1 87 ? -10.769 1.253 14.978 1.00 98.31 87 LYS A C 1
ATOM 666 O O . LYS A 1 87 ? -10.834 0.299 15.750 1.00 98.31 87 LYS A O 1
ATOM 671 N N . LYS A 1 88 ? -11.857 1.752 14.377 1.00 97.69 88 LYS A N 1
ATOM 672 C CA . LYS A 1 88 ? -13.209 1.175 14.528 1.00 97.69 88 LYS A CA 1
ATOM 673 C C . LYS A 1 88 ? -13.303 -0.250 13.972 1.00 97.69 88 LYS A C 1
ATOM 675 O O . LYS A 1 88 ? -14.038 -1.054 14.531 1.00 97.69 88 LYS A O 1
ATOM 680 N N . LEU A 1 89 ? -12.512 -0.600 12.952 1.00 97.75 89 LEU A N 1
ATOM 681 C CA . LEU A 1 89 ? -12.359 -1.991 12.492 1.00 97.75 89 LEU A CA 1
ATOM 682 C C . LEU A 1 89 ? -11.594 -2.877 13.503 1.00 97.75 89 LEU A C 1
ATOM 684 O O . LEU A 1 89 ? -11.424 -4.081 13.300 1.00 97.75 89 LEU A O 1
ATOM 688 N N . GLY A 1 90 ? -11.100 -2.312 14.605 1.00 97.69 90 GLY A N 1
ATOM 689 C CA . GLY A 1 90 ? -10.387 -3.028 15.659 1.00 97.69 90 GLY A CA 1
ATOM 690 C C . GLY A 1 90 ? -8.899 -3.225 15.377 1.00 97.69 90 GLY A C 1
ATOM 691 O O . GLY A 1 90 ? -8.306 -4.155 15.921 1.00 97.69 90 GLY A O 1
ATOM 692 N N . PHE A 1 91 ? -8.299 -2.414 14.504 1.00 97.81 91 PHE A N 1
ATOM 693 C CA . PHE A 1 91 ? -6.843 -2.339 14.370 1.00 97.81 91 PHE A CA 1
ATOM 694 C C . PHE A 1 91 ? -6.263 -1.358 15.389 1.00 97.81 91 PHE A C 1
ATOM 696 O O . PHE A 1 91 ? -6.847 -0.308 15.662 1.00 97.81 91 PHE A O 1
ATOM 703 N N . LYS A 1 92 ? -5.111 -1.699 15.972 1.00 96.25 92 LYS A N 1
ATOM 704 C CA . LYS A 1 92 ? -4.473 -0.862 17.002 1.00 96.25 92 LYS A CA 1
ATOM 705 C C . LYS A 1 92 ? -3.667 0.283 16.397 1.00 96.25 92 LYS A C 1
ATOM 707 O O . LYS A 1 92 ? -3.670 1.383 16.944 1.00 96.25 92 LYS A O 1
ATOM 712 N N . ASP A 1 93 ? -2.988 0.008 15.287 1.00 96.12 93 ASP A N 1
ATOM 713 C CA . ASP A 1 93 ? -2.000 0.895 14.683 1.00 96.12 93 ASP A CA 1
ATOM 714 C C . ASP A 1 93 ? -2.324 1.118 13.197 1.00 96.12 93 ASP A C 1
ATOM 716 O O . ASP A 1 93 ? -1.932 0.308 12.356 1.00 96.12 93 ASP A O 1
ATOM 720 N N . PRO A 1 94 ?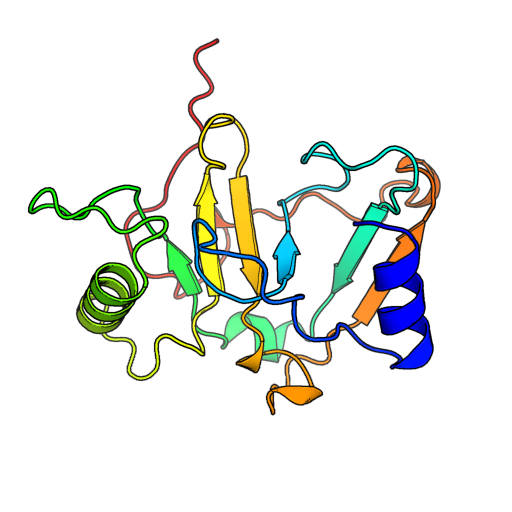 -3.057 2.193 12.847 1.00 96.44 94 PRO A N 1
ATOM 721 C CA . PRO A 1 94 ? -3.445 2.450 11.465 1.00 96.44 94 PRO A CA 1
ATOM 722 C C . PRO A 1 94 ? -2.285 2.573 10.479 1.00 96.44 94 PRO A C 1
ATOM 724 O O . PRO A 1 94 ? -2.479 2.295 9.295 1.00 96.44 94 PRO A O 1
ATOM 727 N N . GLU A 1 95 ? -1.093 2.975 10.930 1.00 94.50 95 GLU A N 1
ATOM 728 C CA . GLU A 1 95 ? 0.095 3.089 10.075 1.00 94.50 95 GLU A CA 1
ATOM 729 C C . GLU A 1 95 ? 0.637 1.716 9.647 1.00 94.50 95 GLU A C 1
ATOM 731 O O . GLU A 1 95 ? 1.393 1.624 8.681 1.00 94.50 95 GLU A O 1
ATOM 736 N N . LYS A 1 96 ? 0.222 0.638 10.325 1.00 96.00 96 LYS A N 1
ATOM 737 C CA . LYS A 1 96 ? 0.602 -0.755 10.040 1.00 96.00 96 LYS A CA 1
ATOM 738 C C . LYS A 1 96 ? -0.513 -1.562 9.382 1.00 96.00 96 LYS A C 1
ATOM 740 O O . LYS A 1 96 ? -0.523 -2.787 9.469 1.00 96.00 96 LYS A O 1
ATOM 745 N N . VAL A 1 97 ? -1.425 -0.885 8.692 1.00 98.00 97 VAL A N 1
ATOM 746 C CA . VAL A 1 97 ? -2.518 -1.516 7.950 1.00 98.00 97 VAL A CA 1
ATOM 747 C C . VAL A 1 97 ? -2.364 -1.194 6.473 1.00 98.00 97 VAL A C 1
ATOM 749 O O . VAL A 1 97 ? -2.411 -0.022 6.098 1.00 98.00 97 VAL A O 1
ATOM 752 N N . ALA A 1 98 ? -2.214 -2.214 5.626 1.00 97.94 98 ALA A N 1
ATOM 753 C CA . ALA A 1 98 ? -2.328 -2.020 4.183 1.00 97.94 98 ALA A CA 1
ATOM 754 C C . ALA A 1 98 ? -3.780 -1.720 3.815 1.00 97.94 98 ALA A C 1
ATOM 756 O O . ALA A 1 98 ? -4.712 -2.371 4.292 1.00 97.94 98 ALA A O 1
ATOM 757 N N . ARG A 1 99 ? -3.981 -0.698 2.989 1.00 98.25 99 ARG A N 1
ATOM 758 C CA . ARG A 1 99 ? -5.313 -0.146 2.721 1.00 98.25 99 ARG A CA 1
ATOM 759 C C . ARG A 1 99 ? -5.643 -0.347 1.254 1.00 98.25 99 ARG A C 1
ATOM 761 O O . ARG A 1 99 ? -4.831 -0.005 0.399 1.00 98.25 99 ARG A O 1
ATOM 768 N N . MET A 1 100 ? -6.821 -0.889 0.982 1.00 98.38 100 MET A N 1
ATOM 769 C CA . MET A 1 100 ? -7.320 -1.179 -0.359 1.00 98.38 100 MET A CA 1
ATOM 770 C C . MET A 1 100 ? -8.552 -0.344 -0.661 1.00 98.38 100 MET A C 1
ATOM 772 O O . MET A 1 100 ? -9.357 -0.048 0.227 1.00 98.38 100 MET A O 1
ATOM 776 N N . SER A 1 101 ? -8.693 0.036 -1.924 1.00 97.81 101 SER A N 1
ATOM 777 C CA . SER A 1 101 ? -9.876 0.715 -2.439 1.00 97.81 101 SER A CA 1
ATOM 778 C C . SER A 1 101 ? -9.870 0.705 -3.965 1.00 97.81 101 SER A C 1
ATOM 780 O O . SER A 1 101 ? -8.955 0.160 -4.573 1.00 97.81 101 SER A O 1
ATOM 782 N N . VAL A 1 102 ? -10.853 1.348 -4.583 1.00 96.69 102 VAL A N 1
ATOM 783 C CA . VAL A 1 102 ? -10.774 1.752 -5.996 1.00 96.69 102 VAL A CA 1
ATOM 784 C C . VAL A 1 102 ? -9.969 3.042 -6.139 1.00 96.69 102 VAL A C 1
ATOM 786 O O . VAL A 1 102 ? -9.751 3.753 -5.152 1.00 96.69 102 VAL A O 1
ATOM 789 N N . ILE A 1 103 ? -9.499 3.371 -7.338 1.00 94.19 103 ILE A N 1
ATOM 790 C CA . ILE A 1 103 ? -8.843 4.654 -7.608 1.00 94.19 103 ILE A CA 1
ATOM 791 C C . ILE A 1 103 ? -9.905 5.738 -7.797 1.00 94.19 103 ILE A C 1
ATOM 793 O O . ILE A 1 103 ? -10.808 5.606 -8.612 1.00 94.19 103 ILE A O 1
ATOM 797 N N . LYS A 1 104 ? -9.801 6.835 -7.041 1.00 93.12 104 LYS A N 1
ATOM 798 C CA . LYS A 1 104 ? -10.687 7.994 -7.207 1.00 93.12 104 LYS A CA 1
ATOM 799 C C . LYS A 1 104 ? -10.546 8.551 -8.629 1.00 93.12 104 LYS A C 1
ATOM 801 O O . LYS A 1 104 ? -9.451 8.960 -9.016 1.00 93.12 104 LYS A O 1
ATOM 806 N N . GLY A 1 105 ? -11.650 8.615 -9.368 1.00 91.25 105 GLY A N 1
ATOM 807 C CA . GLY A 1 105 ? -11.701 9.014 -10.777 1.00 91.25 105 GLY A CA 1
ATOM 808 C C . GLY A 1 105 ? -11.345 7.908 -11.781 1.00 91.25 105 GLY A C 1
ATOM 809 O O . GLY A 1 105 ? -11.291 8.195 -12.973 1.00 91.25 105 GLY A O 1
ATOM 810 N N . MET A 1 106 ? -11.070 6.687 -11.312 1.00 90.94 106 MET A N 1
ATOM 811 C CA . MET A 1 106 ? -10.919 5.454 -12.098 1.00 90.94 106 MET A CA 1
ATOM 812 C C . MET A 1 106 ? -11.509 4.299 -11.273 1.00 90.94 106 MET A C 1
ATOM 814 O O 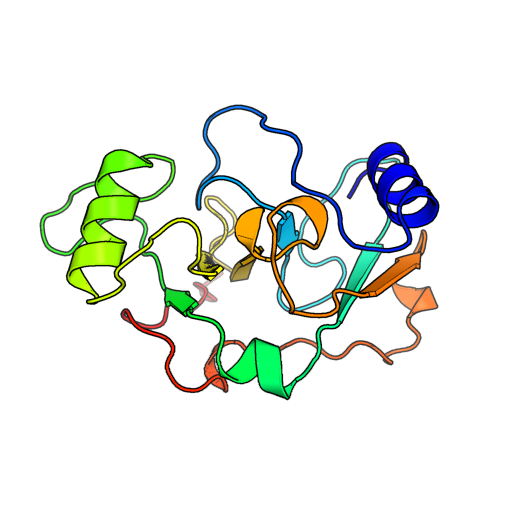. MET A 1 106 ? -10.808 3.390 -10.822 1.00 90.94 106 MET A O 1
ATOM 818 N N . GLU A 1 107 ? -12.803 4.405 -10.962 1.00 91.31 107 GLU A N 1
ATOM 819 C CA . GLU A 1 107 ? -13.512 3.492 -10.061 1.00 91.31 107 GLU A CA 1
ATOM 820 C C . GLU A 1 107 ? -13.657 2.057 -10.609 1.00 91.31 107 GLU A C 1
ATOM 822 O O . GLU A 1 107 ? -14.094 1.169 -9.879 1.00 91.31 107 GLU A O 1
ATOM 827 N N . ASP A 1 108 ? -13.255 1.819 -11.856 1.00 91.31 108 ASP A N 1
ATOM 828 C CA . ASP A 1 108 ? -13.092 0.510 -12.498 1.00 91.31 108 ASP A CA 1
ATOM 829 C C . ASP A 1 108 ? -11.771 -0.195 -12.116 1.00 91.31 108 ASP A C 1
ATOM 831 O O . ASP A 1 108 ? -11.582 -1.377 -12.405 1.00 91.31 108 ASP A O 1
ATOM 835 N N . THR A 1 109 ? -10.866 0.500 -11.417 1.00 93.50 109 THR A N 1
ATOM 836 C CA . THR A 1 109 ? -9.519 0.018 -11.102 1.00 93.50 109 THR A CA 1
ATOM 837 C C . THR A 1 109 ? -9.284 -0.045 -9.592 1.00 93.50 109 THR A C 1
ATOM 839 O O . THR A 1 109 ? -9.415 0.950 -8.874 1.00 93.50 109 THR A O 1
ATOM 842 N N . LEU A 1 110 ? -8.878 -1.216 -9.087 1.00 96.69 110 LEU A N 1
ATOM 843 C CA . LEU A 1 110 ? -8.453 -1.389 -7.694 1.00 96.69 110 LEU A CA 1
ATOM 844 C C . LEU A 1 110 ? -7.039 -0.856 -7.452 1.00 96.69 110 LEU A C 1
ATOM 846 O O . LEU A 1 110 ? -6.166 -0.893 -8.315 1.00 96.69 110 LEU A O 1
ATOM 850 N N . GLN A 1 111 ? -6.788 -0.458 -6.212 1.00 96.81 111 GLN A N 1
ATOM 851 C CA . GLN A 1 111 ? -5.470 -0.112 -5.704 1.00 96.81 111 GLN A CA 1
ATOM 852 C C . GLN A 1 111 ? -5.265 -0.615 -4.277 1.00 96.81 111 GLN A C 1
ATOM 854 O O . GLN A 1 111 ? -6.207 -0.837 -3.511 1.00 96.81 111 GLN A O 1
ATOM 859 N N . MET A 1 112 ? -3.998 -0.698 -3.894 1.00 96.94 112 MET A N 1
ATOM 860 C CA . MET A 1 112 ? -3.560 -0.906 -2.524 1.00 96.94 112 MET A CA 1
ATOM 861 C C . MET A 1 112 ? -2.383 0.013 -2.208 1.00 96.94 112 MET A C 1
ATOM 863 O O . MET A 1 112 ? -1.445 0.120 -2.999 1.00 96.94 112 MET A O 1
ATOM 867 N N . VAL A 1 113 ? -2.388 0.611 -1.016 1.00 96.00 113 VAL A N 1
ATOM 868 C CA . VAL A 1 113 ? -1.187 1.212 -0.429 1.00 96.00 113 VAL A CA 1
ATOM 869 C C . VAL A 1 113 ? -0.523 0.227 0.532 1.00 96.00 113 VAL A C 1
ATOM 871 O O . VAL A 1 113 ? -1.141 -0.268 1.477 1.00 96.00 113 VAL A O 1
ATOM 874 N N . ILE A 1 114 ? 0.757 -0.044 0.280 1.00 95.50 114 ILE A N 1
ATOM 875 C CA . ILE A 1 114 ? 1.685 -0.696 1.204 1.00 95.50 114 ILE A CA 1
ATOM 876 C C . ILE A 1 114 ? 2.263 0.412 2.096 1.00 95.50 114 ILE A C 1
ATOM 878 O O . ILE A 1 114 ? 3.014 1.248 1.584 1.00 95.50 114 ILE A O 1
ATOM 882 N N . PRO A 1 115 ? 1.931 0.464 3.397 1.00 94.62 115 PRO A N 1
ATOM 883 C CA . PRO A 1 115 ? 2.383 1.541 4.268 1.00 94.62 115 PRO A CA 1
ATOM 884 C C . PRO A 1 115 ? 3.903 1.565 4.401 1.00 94.62 115 PRO A C 1
ATOM 886 O O . PRO A 1 115 ? 4.561 0.524 4.358 1.00 94.62 115 PRO A O 1
ATOM 889 N N . ASP A 1 116 ? 4.472 2.742 4.656 1.00 93.31 116 ASP A N 1
ATOM 890 C CA . ASP A 1 116 ? 5.918 2.879 4.866 1.00 93.31 116 ASP A CA 1
ATOM 891 C C . ASP A 1 116 ? 6.426 1.978 6.006 1.00 93.31 116 ASP A C 1
ATOM 893 O O . ASP A 1 116 ? 7.536 1.446 5.915 1.00 93.31 116 ASP A O 1
ATOM 897 N N . ALA A 1 117 ? 5.595 1.735 7.028 1.00 94.25 117 ALA A N 1
ATOM 898 C CA . ALA A 1 117 ? 5.878 0.841 8.152 1.00 94.25 117 ALA A CA 1
ATOM 899 C C . ALA A 1 117 ? 6.116 -0.625 7.739 1.00 94.25 117 ALA A C 1
ATOM 901 O O . ALA A 1 117 ? 6.702 -1.393 8.497 1.00 94.25 117 ALA A O 1
ATOM 902 N N . PHE A 1 118 ? 5.686 -1.032 6.542 1.00 94.69 118 PHE A N 1
ATOM 903 C CA . PHE A 1 118 ? 5.929 -2.375 6.005 1.00 94.69 118 PHE A CA 1
ATOM 904 C C . PHE A 1 118 ? 7.262 -2.487 5.260 1.00 94.69 118 PHE A C 1
ATOM 906 O O . PHE A 1 118 ? 7.759 -3.593 5.035 1.00 94.69 118 PHE A O 1
ATOM 913 N N . THR A 1 119 ? 7.870 -1.356 4.898 1.00 93.00 119 THR A N 1
ATOM 914 C CA . THR A 1 119 ? 9.201 -1.334 4.290 1.00 93.00 119 THR A CA 1
ATOM 915 C C . THR A 1 119 ? 10.276 -1.598 5.340 1.00 93.00 119 THR A C 1
ATOM 917 O O . THR A 1 119 ? 10.110 -1.278 6.520 1.00 93.00 119 THR A O 1
ATOM 920 N N . LYS A 1 120 ? 11.441 -2.095 4.909 1.00 90.38 120 LYS A N 1
ATOM 921 C CA . LYS A 1 120 ? 12.590 -2.314 5.803 1.00 90.38 120 LYS A CA 1
ATOM 922 C C . LYS A 1 120 ? 12.997 -1.039 6.555 1.00 90.38 120 LYS A C 1
ATOM 924 O O . LYS A 1 120 ? 13.347 -1.099 7.728 1.00 90.38 120 LYS A O 1
ATOM 929 N N . LYS A 1 121 ? 12.916 0.127 5.899 1.00 87.31 121 LYS A N 1
ATOM 930 C CA . LYS A 1 121 ? 13.230 1.432 6.511 1.00 87.31 121 LYS A CA 1
ATOM 931 C C . LYS A 1 121 ? 12.197 1.854 7.564 1.00 87.31 121 LYS A C 1
ATOM 933 O O . LYS A 1 121 ? 12.557 2.559 8.498 1.00 87.31 121 LYS A O 1
ATOM 938 N N . GLY A 1 122 ? 10.947 1.414 7.425 1.00 84.50 122 GLY A N 1
ATOM 939 C CA . GLY A 1 122 ? 9.883 1.612 8.412 1.00 84.50 122 GLY A CA 1
ATOM 940 C C . GLY A 1 122 ? 9.840 0.55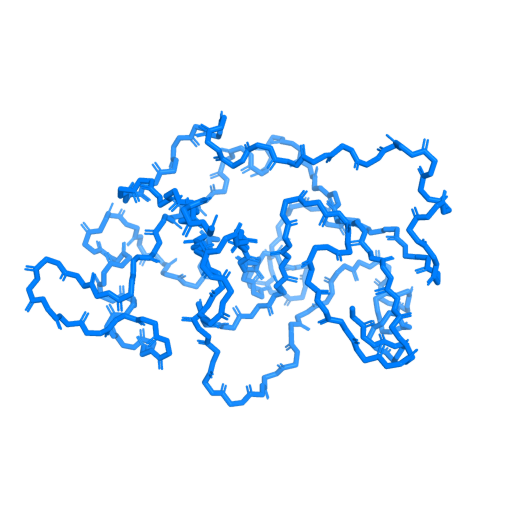7 9.523 1.00 84.50 122 GLY A C 1
ATOM 941 O O . GLY A 1 122 ? 8.925 0.592 10.338 1.00 84.50 122 GLY A O 1
ATOM 942 N N . GLY A 1 123 ? 10.802 -0.375 9.568 1.00 86.94 123 GLY A N 1
ATOM 943 C CA . GLY A 1 123 ? 10.848 -1.454 10.561 1.00 86.94 123 GLY A CA 1
ATOM 944 C C . GLY A 1 123 ? 10.002 -2.685 10.212 1.00 86.94 123 GLY A C 1
ATOM 945 O O . GLY A 1 123 ? 9.828 -3.559 11.060 1.00 86.94 123 GLY A O 1
ATOM 946 N N . GLY A 1 124 ? 9.486 -2.771 8.984 1.00 89.19 124 GLY A N 1
ATOM 947 C CA . GLY A 1 124 ? 8.705 -3.909 8.507 1.00 89.19 124 GLY A CA 1
ATOM 948 C C . GLY A 1 124 ? 9.555 -5.145 8.208 1.00 89.19 124 GLY A C 1
ATOM 949 O O . GLY A 1 124 ? 10.749 -5.059 7.915 1.00 89.19 124 GLY A O 1
ATOM 950 N N . ASN A 1 125 ? 8.916 -6.314 8.250 1.00 89.62 125 ASN A N 1
ATOM 951 C CA . ASN A 1 125 ? 9.548 -7.627 8.080 1.00 89.62 125 ASN A CA 1
ATOM 952 C C . ASN A 1 125 ? 8.969 -8.430 6.901 1.00 89.62 125 ASN A C 1
ATOM 954 O O . ASN A 1 125 ? 9.107 -9.650 6.857 1.00 89.62 125 ASN A O 1
ATOM 958 N N . LEU A 1 126 ? 8.334 -7.756 5.937 1.00 94.38 126 LEU A N 1
ATOM 959 C CA . LEU A 1 126 ? 7.693 -8.417 4.798 1.00 94.38 126 LEU A CA 1
ATOM 960 C C . LEU A 1 126 ? 8.670 -8.978 3.752 1.00 94.38 126 LEU A C 1
ATOM 962 O O . LEU A 1 126 ? 8.215 -9.626 2.817 1.00 94.38 126 LEU A O 1
ATOM 966 N N . ASP A 1 127 ? 9.979 -8.725 3.877 1.00 94.25 127 ASP A N 1
ATOM 967 C CA . ASP A 1 127 ? 10.994 -9.063 2.861 1.00 94.25 127 ASP A CA 1
ATOM 968 C C . ASP A 1 127 ? 10.565 -8.611 1.452 1.00 94.25 127 ASP A C 1
ATOM 970 O O . ASP A 1 127 ? 10.479 -9.401 0.512 1.00 94.25 127 ASP A O 1
ATOM 974 N N . LEU A 1 128 ? 10.207 -7.325 1.330 1.00 95.31 128 LEU A N 1
ATOM 975 C CA . LEU A 1 128 ? 9.732 -6.759 0.070 1.00 95.31 128 LEU A CA 1
ATOM 976 C C . LEU A 1 128 ? 10.845 -6.795 -0.981 1.00 95.31 128 LEU A C 1
ATOM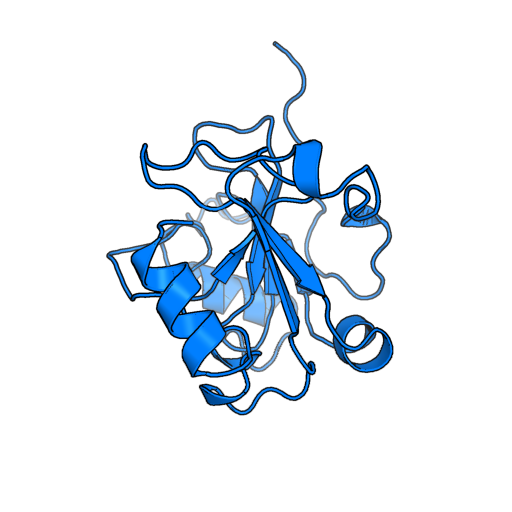 978 O O . LEU A 1 128 ? 11.872 -6.119 -0.847 1.00 95.31 128 LEU A O 1
ATOM 982 N N . LYS A 1 129 ? 10.591 -7.532 -2.057 1.00 95.00 129 LYS A N 1
ATOM 983 C CA . LYS A 1 129 ? 11.404 -7.566 -3.274 1.00 95.00 129 LYS A CA 1
ATOM 984 C C . LYS A 1 129 ? 10.624 -6.937 -4.410 1.00 95.00 129 LYS A C 1
ATOM 986 O O . LYS A 1 129 ? 9.401 -6.812 -4.346 1.00 95.00 129 LYS A O 1
ATOM 991 N N . PHE A 1 130 ? 11.338 -6.553 -5.452 1.00 94.50 130 PHE A N 1
ATOM 992 C CA . PHE A 1 130 ? 10.732 -5.959 -6.624 1.00 94.50 130 PHE A CA 1
ATOM 993 C C . PHE A 1 130 ? 11.466 -6.387 -7.887 1.00 94.50 130 PHE A C 1
ATOM 995 O O . PHE A 1 130 ? 12.665 -6.668 -7.870 1.00 94.50 130 PHE A O 1
ATOM 1002 N N . GLU A 1 131 ? 10.734 -6.356 -8.986 1.00 93.69 131 GLU A N 1
ATOM 1003 C CA . GLU A 1 131 ? 11.245 -6.474 -10.342 1.00 93.69 131 GLU A CA 1
ATOM 1004 C C . GLU A 1 131 ? 10.666 -5.311 -11.138 1.00 93.69 131 GLU A C 1
ATOM 1006 O O . GLU A 1 131 ? 9.476 -5.030 -11.021 1.00 93.69 131 GLU A O 1
ATOM 1011 N N . CYS A 1 132 ? 11.508 -4.596 -11.884 1.00 93.19 132 CYS A N 1
ATOM 1012 C CA . CYS A 1 132 ? 11.112 -3.386 -12.595 1.00 93.19 132 CYS A CA 1
ATOM 1013 C C . CYS A 1 132 ? 11.630 -3.398 -14.027 1.00 93.19 132 CYS A C 1
ATOM 1015 O O . CYS A 1 132 ? 12.851 -3.449 -14.222 1.00 93.19 132 CYS A O 1
ATOM 1017 N N . HIS A 1 133 ? 10.717 -3.210 -14.977 1.00 93.06 133 HIS A N 1
ATOM 1018 C CA . HIS A 1 133 ? 10.993 -3.172 -16.409 1.00 93.06 133 HIS A CA 1
ATOM 1019 C C . HIS A 1 133 ? 10.430 -1.910 -17.077 1.00 93.06 133 HIS A C 1
ATOM 1021 O O . HIS A 1 133 ? 9.473 -1.310 -16.570 1.00 93.06 133 HIS A O 1
ATOM 1027 N N . PRO A 1 134 ? 11.002 -1.476 -18.215 1.00 92.19 134 PRO A N 1
ATOM 1028 C CA . PRO A 1 134 ? 10.440 -0.394 -19.017 1.00 92.19 134 PRO A CA 1
ATOM 1029 C C . PRO A 1 134 ? 9.108 -0.754 -19.682 1.00 92.19 134 PRO A C 1
ATOM 1031 O O . PRO A 1 134 ? 8.288 0.145 -19.860 1.00 92.19 134 PRO A O 1
ATOM 1034 N N . ASN A 1 135 ? 8.879 -2.033 -20.007 1.00 90.88 135 ASN A N 1
ATOM 1035 C CA . ASN A 1 135 ? 7.667 -2.509 -20.678 1.00 90.88 135 ASN A CA 1
ATOM 1036 C C . ASN A 1 135 ? 6.947 -3.581 -19.842 1.00 90.88 135 ASN A C 1
ATOM 1038 O O . ASN A 1 135 ? 7.553 -4.236 -18.994 1.00 90.88 135 ASN A O 1
ATOM 1042 N N . VAL A 1 136 ? 5.639 -3.746 -20.056 1.00 90.50 136 VAL A N 1
ATOM 1043 C CA . VAL A 1 136 ? 4.826 -4.749 -19.335 1.00 90.50 136 VAL A CA 1
ATOM 1044 C C . VAL A 1 136 ? 5.124 -6.154 -19.858 1.00 90.50 136 VAL A C 1
ATOM 1046 O O . VAL A 1 136 ? 5.148 -7.122 -19.104 1.00 90.50 136 VAL A O 1
ATOM 1049 N N . GLU A 1 137 ? 5.403 -6.249 -21.151 1.00 90.25 137 GLU A N 1
ATOM 1050 C CA . GLU A 1 137 ? 5.696 -7.471 -21.888 1.00 90.25 137 GLU A CA 1
ATOM 1051 C C . GLU A 1 137 ? 6.939 -8.185 -21.339 1.00 90.25 137 GLU A C 1
ATOM 1053 O O . GLU A 1 137 ? 6.998 -9.412 -21.347 1.00 90.25 137 GLU A O 1
ATOM 1058 N N . ASP A 1 138 ? 7.884 -7.434 -20.764 1.00 92.31 138 ASP A N 1
ATOM 1059 C CA . ASP A 1 138 ? 9.130 -7.955 -20.190 1.00 92.31 138 ASP A CA 1
ATOM 1060 C C . ASP A 1 138 ? 8.889 -8.890 -18.985 1.00 92.31 138 ASP A C 1
ATOM 1062 O O . ASP A 1 138 ? 9.740 -9.717 -18.650 1.00 92.31 138 ASP A O 1
ATOM 1066 N N . PHE A 1 139 ? 7.707 -8.827 -18.362 1.00 90.00 139 PHE A N 1
ATOM 1067 C CA . PHE A 1 139 ? 7.315 -9.749 -17.294 1.00 90.00 139 PHE A CA 1
ATOM 1068 C C . PHE A 1 139 ? 6.905 -11.137 -17.805 1.00 90.00 139 PHE A C 1
ATOM 1070 O O . PHE A 1 139 ? 6.845 -12.078 -17.012 1.00 90.00 139 PHE A O 1
ATOM 1077 N N . ASN A 1 140 ? 6.635 -11.293 -19.108 1.00 84.94 140 ASN A N 1
ATOM 1078 C CA . ASN A 1 140 ? 6.311 -12.569 -19.759 1.00 84.94 140 ASN A CA 1
ATOM 1079 C C . ASN A 1 140 ? 5.213 -13.393 -19.045 1.00 84.94 140 ASN A C 1
ATOM 1081 O O . ASN A 1 140 ? 5.253 -14.621 -19.040 1.00 84.94 140 ASN A O 1
ATOM 1085 N N . GLY A 1 141 ? 4.247 -12.729 -18.398 1.00 78.44 141 GLY A N 1
ATOM 1086 C CA . GLY A 1 141 ? 3.162 -13.386 -17.656 1.00 78.44 141 GLY A CA 1
ATOM 1087 C C . GLY A 1 141 ? 3.550 -13.986 -16.295 1.00 78.44 141 GLY A C 1
ATOM 1088 O O . GLY A 1 141 ? 2.708 -14.605 -15.651 1.00 78.44 141 GLY A O 1
ATOM 1089 N N . ASN A 1 142 ? 4.781 -13.786 -15.815 1.00 80.75 142 ASN A N 1
ATOM 1090 C CA . ASN A 1 142 ? 5.252 -14.327 -14.529 1.00 80.75 142 ASN A CA 1
ATOM 1091 C C . ASN A 1 142 ? 4.696 -13.593 -13.296 1.00 80.75 142 ASN A C 1
ATOM 1093 O O . ASN A 1 142 ? 4.963 -13.977 -12.158 1.00 80.75 142 ASN A O 1
ATOM 1097 N N . THR A 1 143 ? 3.931 -12.530 -13.513 1.00 84.56 143 THR A N 1
ATOM 1098 C CA . THR A 1 143 ? 3.354 -11.665 -12.486 1.00 84.56 143 THR A CA 1
ATOM 1099 C C . THR A 1 143 ? 1.839 -11.628 -12.662 1.00 84.56 143 THR A C 1
ATOM 1101 O O . THR A 1 143 ? 1.304 -10.688 -13.257 1.00 84.56 143 THR A O 1
ATOM 1104 N N . PRO A 1 144 ? 1.132 -12.678 -12.202 1.00 85.88 144 PRO A N 1
ATOM 1105 C CA . PRO A 1 144 ? -0.314 -12.733 -12.330 1.00 85.88 144 PRO A CA 1
ATOM 1106 C C . PRO A 1 144 ? -0.963 -11.585 -11.561 1.00 85.88 144 PRO A C 1
ATOM 1108 O O . PRO A 1 144 ? -0.431 -11.105 -10.555 1.00 85.88 144 PRO A O 1
ATOM 1111 N N . GLU A 1 145 ? -2.138 -11.180 -12.032 1.00 92.19 145 GLU A N 1
ATOM 1112 C CA . GLU A 1 145 ? -2.981 -10.247 -11.302 1.00 92.19 145 GLU A CA 1
ATOM 1113 C C . GLU A 1 145 ? -3.334 -10.815 -9.923 1.00 92.19 145 GLU A C 1
ATOM 1115 O O . GLU A 1 145 ? -3.663 -11.995 -9.768 1.00 92.19 145 GLU A O 1
ATOM 1120 N N . VAL A 1 146 ? -3.218 -9.970 -8.905 1.00 94.75 146 VAL A N 1
ATOM 1121 C CA . VAL A 1 146 ? -3.415 -10.371 -7.517 1.00 94.75 146 VAL A CA 1
ATOM 1122 C C . VAL A 1 146 ? -4.878 -10.204 -7.123 1.00 94.75 146 VAL A C 1
ATOM 1124 O O . VAL A 1 146 ? -5.376 -9.088 -7.016 1.00 94.75 146 VAL A O 1
ATOM 1127 N N . ASP A 1 147 ? -5.548 -11.310 -6.811 1.00 95.56 147 ASP A N 1
ATOM 1128 C CA . ASP A 1 147 ? -6.913 -11.286 -6.284 1.00 95.56 147 ASP A CA 1
ATOM 1129 C C . ASP A 1 147 ? -6.934 -10.836 -4.810 1.00 95.56 147 ASP A C 1
ATOM 1131 O O . ASP A 1 147 ? -6.691 -11.626 -3.891 1.00 95.56 147 ASP A O 1
ATOM 1135 N N . TYR A 1 148 ? -7.249 -9.558 -4.576 1.00 96.38 148 TYR A N 1
ATOM 1136 C CA . TYR A 1 148 ? -7.364 -8.980 -3.231 1.00 96.38 148 TYR A CA 1
ATOM 1137 C C . TYR A 1 148 ? -8.506 -9.593 -2.406 1.00 96.38 148 TYR A C 1
ATOM 1139 O O . TYR A 1 148 ? -8.438 -9.586 -1.175 1.00 96.38 148 TYR A O 1
ATOM 1147 N N . TYR A 1 149 ? -9.534 -10.155 -3.048 1.00 96.44 149 TYR A N 1
ATOM 1148 C CA . TYR A 1 149 ? -10.677 -10.769 -2.368 1.00 96.44 149 TYR A CA 1
ATOM 1149 C C . TYR A 1 149 ? -10.343 -12.154 -1.805 1.00 96.44 149 TYR A C 1
ATOM 1151 O O . TYR A 1 149 ? -10.982 -12.606 -0.855 1.00 96.44 149 TYR A O 1
ATOM 1159 N N . SER A 1 150 ? -9.304 -12.809 -2.333 1.00 95.62 150 SER A N 1
ATOM 1160 C CA . SER A 1 150 ? -8.826 -14.106 -1.837 1.00 95.62 150 SER A CA 1
ATOM 1161 C C . SER A 1 150 ? -8.135 -14.035 -0.466 1.00 95.62 150 SER A C 1
ATOM 1163 O O . SER A 1 150 ? -7.917 -15.062 0.190 1.00 95.62 150 SER A O 1
ATOM 1165 N N . TRP A 1 151 ? -7.751 -12.837 -0.016 1.00 95.31 151 TRP A N 1
ATOM 1166 C CA . TRP A 1 151 ? -6.988 -12.658 1.212 1.00 95.31 151 TRP A CA 1
ATOM 1167 C C . TRP A 1 151 ? -7.836 -12.842 2.470 1.00 95.31 151 TRP A C 1
ATOM 1169 O O . TRP A 1 151 ? -8.934 -12.311 2.618 1.00 95.31 151 TRP A O 1
ATOM 1179 N N . LYS A 1 152 ? -7.275 -13.559 3.445 1.00 92.62 152 LYS A N 1
ATOM 1180 C CA . LYS A 1 152 ? -7.908 -13.789 4.749 1.00 92.62 152 LYS A CA 1
ATOM 1181 C C . LYS A 1 152 ? -7.607 -12.647 5.717 1.00 92.62 152 LYS A C 1
ATOM 1183 O O . LYS A 1 152 ? -6.545 -12.032 5.654 1.00 92.62 152 LYS A O 1
ATOM 1188 N N . GLY A 1 153 ? -8.525 -12.407 6.654 1.00 92.88 153 GLY A N 1
ATOM 1189 C CA . GLY A 1 153 ? -8.326 -11.447 7.747 1.00 92.88 153 GLY A CA 1
ATOM 1190 C C . GLY A 1 153 ? -8.345 -9.975 7.322 1.00 92.88 153 GLY A C 1
ATOM 1191 O O . GLY A 1 153 ? -8.016 -9.110 8.133 1.00 92.88 153 GLY A O 1
ATOM 1192 N N . VAL A 1 154 ? -8.737 -9.686 6.078 1.00 97.75 154 VAL A N 1
ATOM 1193 C CA . VAL A 1 154 ? -9.036 -8.324 5.632 1.00 97.75 154 VAL A CA 1
ATOM 1194 C C . VAL A 1 154 ? -10.299 -7.846 6.347 1.00 97.75 154 VAL A C 1
ATOM 1196 O O . VAL A 1 154 ? -11.280 -8.584 6.420 1.00 97.75 154 VAL A O 1
ATOM 1199 N N . LYS A 1 155 ? -10.280 -6.626 6.885 1.00 98.25 155 LYS A N 1
ATOM 1200 C CA . LYS A 1 155 ? -11.453 -6.019 7.534 1.00 98.25 155 LYS A CA 1
ATOM 1201 C C . LYS A 1 155 ? -12.050 -4.887 6.700 1.00 98.25 155 LYS A C 1
ATOM 1203 O O . LYS A 1 155 ? -11.373 -4.315 5.850 1.00 98.25 155 LYS A O 1
ATOM 1208 N N . GLY A 1 156 ? -13.290 -4.522 7.015 1.00 97.06 156 GLY A N 1
ATOM 1209 C CA . GLY A 1 156 ? -14.082 -3.577 6.226 1.00 97.06 156 GLY A CA 1
ATOM 1210 C C . GLY A 1 156 ? -14.828 -4.284 5.094 1.00 97.06 156 GLY A C 1
ATOM 1211 O O . GLY A 1 156 ? -14.497 -5.416 4.741 1.00 97.06 156 GLY A O 1
ATOM 1212 N N . GLU A 1 157 ? -15.843 -3.616 4.555 1.00 95.88 157 GLU A N 1
ATOM 1213 C CA . GLU A 1 157 ? -16.640 -4.150 3.448 1.00 95.88 157 GLU A CA 1
ATOM 1214 C C . GLU A 1 157 ? -15.813 -4.150 2.154 1.00 95.88 157 GLU A C 1
ATOM 1216 O O . GLU A 1 157 ? -15.269 -3.096 1.798 1.00 95.88 157 GLU A O 1
ATOM 1221 N N . PRO A 1 158 ? -15.693 -5.291 1.447 1.00 96.31 158 PRO A N 1
ATOM 1222 C CA . PRO A 1 158 ? -15.028 -5.348 0.154 1.00 96.31 158 PRO A CA 1
ATOM 1223 C C . PRO A 1 158 ? -15.608 -4.344 -0.839 1.00 96.31 158 PRO A C 1
ATOM 1225 O O . PRO A 1 158 ? -16.822 -4.227 -0.997 1.00 96.31 158 PRO A O 1
ATOM 1228 N N . ILE A 1 159 ? -14.723 -3.622 -1.522 1.00 95.12 159 ILE A N 1
ATOM 1229 C CA . ILE A 1 159 ? -15.109 -2.656 -2.550 1.00 95.12 159 ILE A CA 1
ATOM 1230 C C . ILE A 1 159 ? -14.928 -3.328 -3.902 1.00 95.12 159 ILE A C 1
ATOM 1232 O O . ILE A 1 159 ? -13.847 -3.836 -4.206 1.00 95.12 159 ILE A O 1
ATOM 1236 N N . HIS A 1 160 ? -15.983 -3.326 -4.707 1.00 92.50 160 HIS A N 1
ATOM 1237 C CA . HIS A 1 160 ? -15.965 -3.844 -6.068 1.00 92.50 160 HIS A CA 1
ATOM 1238 C C . HIS A 1 160 ? -15.825 -2.687 -7.057 1.00 92.50 160 HIS A C 1
ATOM 1240 O O . HIS A 1 160 ? -16.509 -1.674 -6.881 1.00 92.50 160 HIS A O 1
ATOM 1246 N N . PRO A 1 161 ? -14.948 -2.807 -8.068 1.00 88.50 161 PRO A N 1
ATOM 1247 C CA . PRO A 1 161 ? -14.877 -1.831 -9.136 1.00 88.50 161 PRO A CA 1
ATOM 1248 C C . PRO A 1 161 ? -16.227 -1.649 -9.811 1.00 88.50 161 PRO A C 1
ATOM 1250 O O . PRO A 1 161 ? -16.945 -2.627 -10.043 1.00 88.50 161 PRO A O 1
ATOM 1253 N N . ASN A 1 162 ? -16.564 -0.405 -10.137 1.00 80.94 162 ASN A N 1
ATOM 1254 C CA . ASN A 1 162 ? -17.724 -0.160 -10.972 1.00 80.94 162 ASN A CA 1
ATOM 1255 C C . ASN A 1 162 ? -17.368 -0.569 -12.404 1.00 80.94 162 ASN A C 1
ATOM 1257 O O . ASN A 1 162 ? -16.579 0.102 -13.060 1.00 80.94 162 ASN A O 1
ATOM 1261 N N . THR A 1 163 ? -17.909 -1.699 -12.851 1.00 66.06 163 THR A N 1
ATOM 1262 C CA . THR A 1 163 ? -17.669 -2.230 -14.203 1.00 66.06 163 THR A CA 1
ATOM 1263 C C . THR A 1 163 ? -18.735 -1.785 -15.204 1.00 66.06 163 THR A C 1
ATOM 1265 O O . THR A 1 163 ? -18.625 -2.106 -16.385 1.00 66.06 163 THR A O 1
ATOM 1268 N N . ASP A 1 164 ? -19.726 -1.007 -14.754 1.00 52.00 164 ASP A N 1
ATOM 1269 C CA . ASP A 1 164 ? -20.758 -0.434 -15.611 1.00 52.00 164 ASP A CA 1
ATOM 1270 C C . ASP A 1 164 ? -20.186 0.789 -16.354 1.00 52.00 164 ASP A C 1
ATOM 1272 O O . ASP A 1 164 ? -20.246 1.923 -15.870 1.00 52.00 164 ASP A O 1
ATOM 1276 N N . CYS A 1 165 ? -19.596 0.535 -17.525 1.00 43.12 165 CYS A N 1
ATOM 1277 C CA . CYS A 1 165 ? -19.261 1.523 -18.555 1.00 43.12 165 CYS A CA 1
ATOM 1278 C C . CYS A 1 165 ? -20.073 1.252 -19.825 1.00 43.12 165 CYS A C 1
ATOM 1280 O O . CYS A 1 165 ? -20.109 0.079 -20.263 1.00 43.12 165 CYS A O 1
#